Protein AF-A0A960PDI4-F1 (afdb_monomer)

pLDDT: mean 91.33, std 10.22, range [42.84, 98.44]

Mean predicted aligned error: 6.38 Å

Structure (mmCIF, N/CA/C/O backbone):
data_AF-A0A960PDI4-F1
#
_entry.id   AF-A0A960PDI4-F1
#
loop_
_atom_site.group_PDB
_atom_site.id
_atom_site.type_symbol
_atom_site.label_atom_id
_atom_site.label_alt_id
_atom_site.label_comp_id
_atom_site.label_asym_id
_atom_site.label_entity_id
_atom_site.label_seq_id
_atom_site.pdbx_PDB_ins_code
_atom_site.Cartn_x
_atom_site.Cartn_y
_atom_site.Cartn_z
_atom_site.occupancy
_atom_site.B_iso_or_equiv
_atom_site.auth_seq_id
_atom_site.auth_comp_id
_atom_site.auth_asym_id
_atom_site.auth_atom_id
_atom_site.pdbx_PDB_model_num
ATOM 1 N N . VAL A 1 1 ? 21.240 4.667 -8.570 1.00 91.00 1 VAL A N 1
ATOM 2 C CA . VAL A 1 1 ? 19.957 4.118 -9.098 1.00 91.00 1 VAL A CA 1
ATOM 3 C C . VAL A 1 1 ? 19.905 2.600 -8.995 1.00 91.00 1 VAL A C 1
ATOM 5 O O . VAL A 1 1 ? 19.021 2.108 -8.315 1.00 91.00 1 VAL A O 1
ATOM 8 N N . ASN A 1 2 ? 20.830 1.852 -9.610 1.00 92.44 2 ASN A N 1
ATOM 9 C CA . ASN A 1 2 ? 20.746 0.380 -9.642 1.00 92.44 2 ASN A CA 1
ATOM 10 C C . ASN A 1 2 ? 20.857 -0.259 -8.252 1.00 92.44 2 ASN A C 1
ATOM 12 O O . ASN A 1 2 ? 20.052 -1.123 -7.938 1.00 92.44 2 ASN A O 1
ATOM 16 N N . GLN A 1 3 ? 21.745 0.243 -7.389 1.00 93.00 3 GLN A N 1
ATOM 17 C CA . GLN A 1 3 ? 21.821 -0.183 -5.983 1.00 93.00 3 GLN A CA 1
ATOM 18 C C . GLN A 1 3 ? 20.502 0.046 -5.223 1.00 93.00 3 GLN A C 1
ATOM 20 O O . GLN A 1 3 ? 20.043 -0.835 -4.509 1.00 93.00 3 GLN A O 1
ATOM 25 N N . ALA A 1 4 ? 19.845 1.193 -5.429 1.00 92.94 4 ALA A N 1
ATOM 26 C CA . ALA A 1 4 ? 18.553 1.483 -4.804 1.00 92.94 4 ALA A CA 1
ATOM 27 C C . ALA A 1 4 ? 17.435 0.561 -5.323 1.00 92.94 4 ALA A C 1
ATOM 29 O O . ALA A 1 4 ? 16.625 0.087 -4.538 1.00 92.94 4 ALA A O 1
ATOM 30 N N . LEU A 1 5 ? 17.409 0.271 -6.631 1.00 92.31 5 LEU A N 1
ATOM 31 C CA . LEU A 1 5 ? 16.464 -0.690 -7.214 1.00 92.31 5 LEU A CA 1
ATOM 32 C C . LEU A 1 5 ? 16.712 -2.116 -6.714 1.00 92.31 5 LEU A C 1
ATOM 34 O O . LEU A 1 5 ? 15.763 -2.863 -6.517 1.00 92.31 5 LEU A O 1
ATOM 38 N N . TYR A 1 6 ? 17.974 -2.490 -6.499 1.00 93.62 6 TYR A N 1
ATOM 39 C CA . TYR A 1 6 ? 18.320 -3.774 -5.906 1.00 93.62 6 TYR A CA 1
ATOM 40 C C . TYR A 1 6 ? 17.818 -3.869 -4.460 1.00 93.62 6 TYR A C 1
ATOM 42 O O . TYR A 1 6 ? 17.141 -4.833 -4.121 1.00 93.62 6 TYR A O 1
ATOM 50 N N . ALA A 1 7 ? 18.068 -2.851 -3.632 1.00 94.94 7 ALA A N 1
ATOM 51 C CA . ALA A 1 7 ? 17.556 -2.809 -2.261 1.00 94.94 7 ALA A CA 1
ATOM 52 C C . ALA A 1 7 ? 16.016 -2.861 -2.214 1.00 94.94 7 ALA A C 1
ATOM 54 O O . ALA A 1 7 ? 15.447 -3.633 -1.445 1.00 94.94 7 ALA A O 1
ATOM 55 N N . ASP A 1 8 ? 15.339 -2.104 -3.084 1.00 93.19 8 ASP A N 1
ATOM 56 C CA . ASP A 1 8 ? 13.878 -2.144 -3.230 1.00 93.19 8 ASP A CA 1
ATOM 57 C C . ASP A 1 8 ? 13.382 -3.549 -3.604 1.00 93.19 8 ASP A C 1
ATOM 59 O O . ASP A 1 8 ? 12.441 -4.050 -2.991 1.00 93.19 8 ASP A O 1
ATOM 63 N N . ALA A 1 9 ? 14.060 -4.227 -4.536 1.00 93.19 9 ALA A N 1
ATOM 64 C CA . ALA A 1 9 ? 13.728 -5.592 -4.932 1.00 93.19 9 ALA A CA 1
ATOM 65 C C . ALA A 1 9 ? 13.889 -6.608 -3.785 1.00 93.19 9 ALA A C 1
ATOM 67 O O . ALA A 1 9 ? 13.089 -7.538 -3.673 1.00 93.19 9 ALA A O 1
ATOM 68 N N . GLN A 1 10 ? 14.908 -6.436 -2.936 1.00 92.69 10 GLN A N 1
ATOM 69 C CA . GLN A 1 10 ? 15.186 -7.345 -1.819 1.00 92.69 10 GLN A CA 1
ATOM 70 C C . GLN A 1 10 ? 14.252 -7.134 -0.624 1.00 92.69 10 GLN A C 1
ATOM 72 O O . GLN A 1 10 ? 13.949 -8.104 0.062 1.00 92.69 10 GLN A O 1
ATOM 77 N N . VAL A 1 11 ? 13.783 -5.904 -0.395 1.00 93.81 11 VAL A N 1
ATOM 78 C CA . VAL A 1 11 ? 12.980 -5.556 0.786 1.00 93.81 11 VAL A CA 1
ATOM 79 C C . VAL A 1 11 ? 11.537 -5.258 0.387 1.00 93.81 11 VAL A C 1
ATOM 81 O O . VAL A 1 11 ? 10.638 -6.066 0.596 1.00 93.81 11 VAL A O 1
ATOM 84 N N . TYR A 1 12 ? 11.292 -4.110 -0.244 1.00 92.56 12 TYR A N 1
ATOM 85 C CA . TYR A 1 12 ? 9.937 -3.603 -0.455 1.00 92.56 12 TYR A CA 1
ATOM 86 C C . TYR A 1 12 ? 9.123 -4.422 -1.464 1.00 92.56 12 TYR A C 1
ATOM 88 O O . TYR A 1 12 ? 7.948 -4.713 -1.229 1.00 92.56 12 TYR A O 1
ATOM 96 N N . LEU A 1 13 ? 9.728 -4.820 -2.584 1.00 93.38 13 LEU A N 1
ATOM 97 C CA . LEU A 1 13 ? 9.059 -5.646 -3.585 1.00 93.38 13 LEU A CA 1
ATOM 98 C C . LEU A 1 13 ? 8.732 -7.026 -3.010 1.00 93.38 13 LEU A C 1
ATOM 100 O O . LEU A 1 13 ? 7.589 -7.462 -3.116 1.00 93.38 13 LEU A O 1
ATOM 104 N N . ARG A 1 14 ? 9.718 -7.683 -2.386 1.00 92.00 14 ARG A N 1
ATOM 105 C CA . ARG A 1 14 ? 9.589 -9.029 -1.816 1.00 92.00 14 ARG A CA 1
ATOM 106 C C . ARG A 1 14 ? 8.591 -9.067 -0.660 1.00 92.00 14 ARG A C 1
ATOM 108 O O . ARG A 1 14 ? 7.596 -9.781 -0.731 1.00 92.00 14 ARG A O 1
ATOM 115 N N . GLU A 1 15 ? 8.857 -8.298 0.389 1.00 90.38 15 GLU A N 1
ATOM 116 C CA . GLU A 1 15 ? 8.125 -8.376 1.657 1.00 90.38 15 GLU A CA 1
ATOM 117 C C . GLU A 1 15 ? 6.867 -7.503 1.656 1.00 90.38 15 GLU A C 1
ATOM 119 O O . GLU A 1 15 ? 5.932 -7.742 2.410 1.00 90.38 15 GLU A O 1
ATOM 124 N N . GLY A 1 16 ? 6.809 -6.486 0.794 1.00 89.88 16 GLY A N 1
ATOM 125 C CA . GLY A 1 16 ? 5.685 -5.558 0.726 1.00 89.88 16 GLY A CA 1
ATOM 126 C C . GLY A 1 16 ? 4.684 -5.894 -0.373 1.00 89.88 16 GLY A C 1
ATOM 127 O O . GLY A 1 16 ? 3.498 -6.065 -0.096 1.00 89.88 16 GLY A O 1
ATOM 128 N N . ILE A 1 17 ? 5.127 -5.910 -1.631 1.00 91.62 17 ILE A N 1
ATOM 129 C CA . ILE A 1 17 ? 4.225 -6.005 -2.791 1.00 91.62 17 ILE A CA 1
ATOM 130 C C . ILE A 1 17 ? 3.876 -7.462 -3.100 1.00 91.62 17 ILE A C 1
ATOM 132 O O . ILE A 1 17 ? 2.695 -7.807 -3.138 1.00 91.62 17 ILE A O 1
ATOM 136 N N . LEU A 1 18 ? 4.886 -8.308 -3.315 1.00 94.25 18 LEU A N 1
ATOM 137 C CA . LEU A 1 18 ? 4.691 -9.689 -3.756 1.00 94.25 18 LEU A CA 1
ATOM 138 C C . LEU A 1 18 ? 3.955 -10.513 -2.709 1.00 94.25 18 LEU A C 1
ATOM 140 O O . LEU A 1 18 ? 3.004 -11.203 -3.057 1.00 94.25 18 LEU A O 1
ATOM 144 N N . GLN A 1 19 ? 4.302 -10.352 -1.430 1.00 93.81 19 GLN A N 1
ATOM 145 C CA . GLN A 1 19 ? 3.595 -11.026 -0.344 1.00 93.81 19 GLN A CA 1
ATOM 146 C C . GLN A 1 19 ? 2.091 -10.705 -0.329 1.00 93.81 19 GLN A C 1
ATOM 148 O O . GLN A 1 19 ? 1.272 -11.587 -0.084 1.00 93.81 19 GLN A O 1
ATOM 153 N N . LYS A 1 20 ? 1.700 -9.449 -0.586 1.00 92.38 20 LYS A N 1
ATOM 154 C CA . LYS A 1 20 ? 0.281 -9.056 -0.602 1.00 92.38 20 LYS A CA 1
ATOM 155 C C . LYS A 1 20 ? -0.449 -9.643 -1.799 1.00 92.38 20 LYS A C 1
ATOM 157 O O . LYS A 1 20 ? -1.549 -10.154 -1.632 1.00 92.38 20 LYS A O 1
ATOM 162 N N . VAL A 1 21 ? 0.151 -9.560 -2.986 1.00 94.50 21 VAL A N 1
ATOM 163 C CA . VAL A 1 21 ? -0.446 -10.111 -4.210 1.00 94.50 21 VAL A CA 1
ATOM 164 C C . VAL A 1 21 ? -0.640 -11.617 -4.063 1.00 94.50 21 VAL A C 1
ATOM 166 O O . VAL A 1 21 ? -1.745 -12.100 -4.282 1.00 94.50 21 VAL A O 1
ATOM 169 N N . ASP A 1 22 ? 0.393 -12.333 -3.623 1.00 95.62 22 ASP A N 1
ATOM 170 C CA . ASP A 1 22 ? 0.357 -13.782 -3.425 1.00 95.62 22 ASP A CA 1
ATOM 171 C C . ASP A 1 22 ? -0.739 -14.193 -2.431 1.00 95.62 22 ASP A C 1
ATOM 173 O O . ASP A 1 22 ? -1.673 -14.904 -2.795 1.00 95.62 22 ASP A O 1
ATOM 177 N N . ARG A 1 23 ? -0.727 -13.634 -1.213 1.00 95.06 23 ARG A N 1
ATOM 178 C CA . ARG A 1 23 ? -1.713 -13.978 -0.175 1.00 95.06 23 ARG A CA 1
ATOM 179 C C . ARG A 1 23 ? -3.149 -13.678 -0.590 1.00 95.06 23 ARG A C 1
ATOM 181 O O . ARG A 1 23 ? -4.035 -14.471 -0.293 1.00 95.06 23 ARG A O 1
ATOM 188 N N . MET A 1 24 ? -3.389 -12.543 -1.247 1.00 95.25 24 MET A N 1
ATOM 189 C CA . MET A 1 24 ? -4.741 -12.173 -1.672 1.00 95.25 24 MET A CA 1
ATOM 190 C C . MET A 1 24 ? -5.228 -13.028 -2.840 1.00 95.25 24 MET A C 1
ATOM 192 O O . MET A 1 24 ? -6.398 -13.379 -2.881 1.00 95.25 24 MET A O 1
ATOM 196 N N . THR A 1 25 ? -4.356 -13.374 -3.785 1.00 97.38 25 THR A N 1
ATOM 197 C CA . THR A 1 25 ? -4.754 -14.154 -4.968 1.00 97.38 25 THR A CA 1
ATOM 198 C C . THR A 1 25 ? -4.952 -15.626 -4.619 1.00 97.38 25 THR A C 1
ATOM 200 O O . THR A 1 25 ? -5.996 -16.190 -4.943 1.00 97.38 25 THR A O 1
ATOM 203 N N . MET A 1 26 ? -4.047 -16.210 -3.832 1.00 97.12 26 MET A N 1
ATOM 204 C CA . MET A 1 26 ? -4.154 -17.598 -3.378 1.00 97.12 26 MET A CA 1
ATOM 205 C C . MET A 1 26 ? -5.337 -17.829 -2.433 1.00 97.12 26 MET A C 1
ATOM 207 O O . MET A 1 26 ? -5.953 -18.891 -2.489 1.00 97.12 26 MET A O 1
ATOM 211 N N . ALA A 1 27 ? -5.736 -16.827 -1.638 1.00 97.31 27 ALA A N 1
ATOM 212 C CA . ALA A 1 27 ? -6.967 -16.893 -0.840 1.00 97.31 27 ALA A CA 1
ATOM 213 C C . ALA A 1 27 ? -8.240 -17.093 -1.691 1.00 97.31 27 ALA A C 1
ATOM 215 O O . 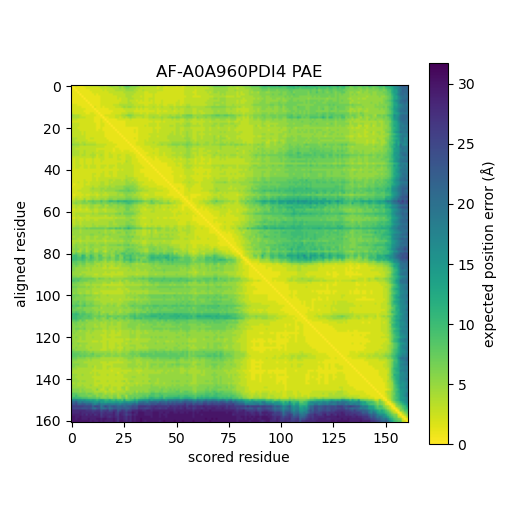ALA A 1 27 ? -9.265 -17.519 -1.164 1.00 97.31 27 ALA A O 1
ATOM 216 N N . HIS A 1 28 ? -8.168 -16.815 -2.996 1.00 97.56 28 HIS A N 1
ATOM 217 C CA . HIS A 1 28 ? -9.254 -16.998 -3.958 1.00 97.56 28 HIS A CA 1
ATOM 218 C C . HIS A 1 28 ? -8.913 -18.012 -5.065 1.00 97.56 28 HIS A C 1
ATOM 220 O O . HIS A 1 28 ? -9.588 -18.040 -6.091 1.00 97.56 28 HIS A O 1
ATOM 226 N N . GLY A 1 29 ? -7.871 -18.836 -4.886 1.00 97.75 29 GLY A N 1
ATOM 227 C CA . GLY A 1 29 ? -7.461 -19.843 -5.874 1.00 97.75 29 GLY A CA 1
ATOM 228 C C . GLY A 1 29 ? -6.935 -19.262 -7.192 1.00 97.75 29 GLY A C 1
ATOM 229 O O . GLY A 1 29 ? -6.980 -19.935 -8.220 1.00 97.75 29 GLY A O 1
ATOM 230 N N . LEU A 1 30 ? -6.462 -18.011 -7.185 1.00 98.06 30 LEU A N 1
ATOM 231 C CA . LEU A 1 30 ? -5.921 -17.326 -8.357 1.00 98.06 30 LEU A CA 1
ATOM 232 C C . LEU A 1 30 ? -4.390 -17.317 -8.320 1.00 98.06 30 LEU A C 1
ATOM 234 O O . LEU A 1 30 ? -3.791 -16.973 -7.305 1.00 98.06 30 LEU A O 1
ATOM 238 N N . GLU A 1 31 ? -3.753 -17.605 -9.457 1.00 96.94 31 GLU A N 1
ATOM 239 C CA . GLU A 1 31 ? -2.302 -17.474 -9.616 1.00 96.94 31 GLU A CA 1
ATOM 240 C C . GLU A 1 31 ? -1.947 -16.160 -10.332 1.00 96.94 31 GLU A C 1
ATOM 242 O O . GLU A 1 31 ? -2.188 -15.993 -11.530 1.00 96.94 31 GLU A O 1
ATOM 247 N N . ALA A 1 32 ? -1.338 -15.213 -9.615 1.00 96.19 32 ALA A N 1
ATOM 248 C CA . ALA A 1 32 ? -0.862 -13.970 -10.215 1.00 96.19 32 ALA A CA 1
ATOM 249 C C . ALA A 1 32 ? 0.498 -14.137 -10.906 1.00 96.19 32 ALA A C 1
ATOM 251 O O . ALA A 1 32 ? 1.460 -14.649 -10.335 1.00 96.19 32 ALA A O 1
ATOM 252 N N . ARG A 1 33 ? 0.615 -13.609 -12.129 1.00 95.38 33 ARG A N 1
ATOM 253 C CA . ARG A 1 33 ? 1.876 -13.551 -12.880 1.00 95.38 33 ARG A CA 1
ATOM 254 C C . ARG A 1 33 ? 2.360 -12.108 -12.994 1.00 95.38 33 ARG A C 1
ATOM 256 O O . ARG A 1 33 ? 1.584 -11.206 -13.300 1.00 95.38 33 ARG A O 1
ATOM 263 N N . GLY A 1 34 ? 3.659 -11.894 -12.786 1.00 94.25 34 GLY A N 1
ATOM 264 C CA . GLY A 1 34 ? 4.320 -10.598 -12.956 1.00 94.25 34 GLY A CA 1
ATOM 265 C C . GLY A 1 34 ? 5.317 -10.624 -14.117 1.00 94.25 34 GLY A C 1
ATOM 266 O O . GLY A 1 34 ? 6.498 -10.835 -13.861 1.00 94.25 34 GLY A O 1
ATOM 267 N N . PRO A 1 35 ? 4.905 -10.377 -15.377 1.00 94.81 35 PRO A N 1
ATOM 268 C CA . PRO A 1 35 ? 5.791 -10.502 -16.543 1.00 94.81 35 PRO A CA 1
ATOM 269 C C . PRO A 1 35 ? 7.044 -9.620 -16.478 1.00 94.81 35 PRO A C 1
ATOM 271 O O . PRO A 1 35 ? 8.103 -9.990 -16.975 1.00 94.81 35 PRO A O 1
ATOM 274 N N . LEU A 1 36 ? 6.948 -8.458 -15.821 1.00 93.31 36 LEU A N 1
ATOM 275 C CA . LEU A 1 36 ? 8.086 -7.552 -15.630 1.00 93.31 36 LEU A CA 1
ATOM 276 C C . LEU A 1 36 ? 9.127 -8.065 -14.617 1.00 93.31 36 LEU A C 1
ATOM 278 O O . LEU A 1 36 ? 10.168 -7.433 -14.456 1.00 93.31 36 LEU A O 1
ATOM 282 N N . LEU A 1 37 ? 8.844 -9.180 -13.939 1.00 94.56 37 LEU A N 1
ATOM 283 C CA . LEU A 1 37 ? 9.722 -9.834 -12.969 1.00 94.56 37 LEU A CA 1
ATOM 284 C C . LEU A 1 37 ? 10.384 -11.103 -13.525 1.00 94.56 37 LEU A C 1
ATOM 286 O O . LEU A 1 37 ? 10.995 -11.844 -12.759 1.00 94.56 37 LEU A O 1
ATOM 290 N N . ASP A 1 38 ? 10.298 -11.354 -14.839 1.00 96.25 38 ASP A N 1
ATOM 291 C CA . ASP A 1 38 ? 11.108 -12.395 -15.481 1.00 96.25 38 ASP A CA 1
ATOM 292 C C . ASP A 1 38 ? 12.593 -12.166 -15.160 1.00 96.25 38 ASP A C 1
ATOM 294 O O . ASP A 1 38 ? 13.111 -11.051 -15.284 1.00 96.25 38 ASP A O 1
ATOM 298 N N . GLN A 1 39 ? 13.284 -13.225 -14.736 1.00 94.44 39 GLN A N 1
ATOM 299 C CA . GLN A 1 39 ? 14.666 -13.138 -14.263 1.00 94.44 39 GLN A CA 1
ATOM 300 C C . GLN A 1 39 ? 15.610 -12.546 -15.317 1.00 94.44 39 GLN A C 1
ATOM 302 O O . GLN A 1 39 ? 16.489 -11.756 -14.972 1.00 94.44 39 GLN A O 1
ATOM 307 N N . ARG A 1 40 ? 15.405 -12.866 -16.602 1.00 96.62 40 ARG A N 1
ATOM 308 C CA . ARG A 1 40 ? 16.230 -12.351 -17.706 1.00 96.62 40 ARG A CA 1
ATOM 309 C C . ARG A 1 40 ? 16.001 -10.858 -17.884 1.00 96.62 40 ARG A C 1
ATOM 311 O O . ARG A 1 40 ? 16.956 -10.102 -18.050 1.00 96.62 40 ARG A O 1
ATOM 318 N N . LEU A 1 41 ? 14.744 -10.422 -17.794 1.00 94.44 41 LEU A N 1
ATOM 319 C CA . LEU A 1 41 ? 14.394 -9.008 -17.892 1.00 94.44 41 LEU A CA 1
ATOM 320 C C . LEU A 1 41 ? 14.940 -8.207 -16.706 1.00 94.44 41 LEU A C 1
ATOM 322 O O . LEU A 1 41 ? 15.464 -7.113 -16.904 1.00 94.44 41 LEU A O 1
ATOM 326 N N . VAL A 1 42 ? 14.856 -8.744 -15.487 1.00 94.00 42 VAL A N 1
ATOM 327 C CA . VAL A 1 42 ? 15.402 -8.095 -14.286 1.00 94.00 42 VAL A CA 1
ATOM 328 C C . VAL A 1 42 ? 16.926 -8.010 -14.356 1.00 94.00 42 VAL A C 1
ATOM 330 O O . VAL A 1 42 ? 17.479 -6.941 -14.095 1.00 94.00 42 VAL A O 1
ATOM 333 N N . ALA A 1 43 ? 17.607 -9.087 -14.759 1.00 94.00 43 ALA A N 1
ATOM 334 C CA . ALA A 1 43 ? 19.059 -9.101 -14.931 1.00 94.00 43 ALA A CA 1
ATOM 335 C C . ALA A 1 43 ? 19.509 -8.069 -15.976 1.00 94.00 43 ALA A C 1
ATOM 337 O O . ALA A 1 43 ? 20.366 -7.230 -15.689 1.00 94.00 43 ALA A O 1
ATOM 338 N N . PHE A 1 44 ? 18.860 -8.052 -17.146 1.00 94.00 44 PHE A N 1
ATOM 339 C CA . PHE A 1 44 ? 19.083 -7.028 -18.165 1.00 94.00 44 PHE A CA 1
ATOM 340 C C . PHE A 1 44 ? 18.853 -5.624 -17.597 1.00 94.00 44 PHE A C 1
ATOM 342 O O . PHE A 1 44 ? 19.715 -4.752 -17.704 1.00 94.00 44 PHE A O 1
ATOM 349 N N . ALA A 1 45 ? 17.713 -5.405 -16.935 1.00 92.19 45 ALA A N 1
ATOM 350 C CA . ALA A 1 45 ? 17.370 -4.112 -16.373 1.00 92.19 45 ALA A CA 1
ATOM 351 C C . ALA A 1 45 ? 18.421 -3.653 -15.360 1.00 92.19 45 ALA A C 1
ATOM 353 O O . ALA A 1 45 ? 18.776 -2.481 -15.385 1.00 92.19 45 ALA A O 1
ATOM 354 N N . LEU A 1 46 ? 18.957 -4.519 -14.496 1.00 92.06 46 LEU A N 1
ATOM 355 C CA . LEU A 1 46 ? 20.012 -4.165 -13.538 1.00 92.06 46 LEU A CA 1
ATOM 356 C C . LEU A 1 46 ? 21.338 -3.778 -14.213 1.00 92.06 46 LEU A C 1
ATOM 358 O O . LEU A 1 46 ? 22.041 -2.929 -13.663 1.00 92.06 46 LEU A O 1
ATOM 362 N N . GLY A 1 47 ? 21.625 -4.302 -15.408 1.00 92.56 47 GLY A N 1
ATOM 363 C CA . GLY A 1 47 ? 22.769 -3.902 -16.236 1.00 92.56 47 GLY A CA 1
ATOM 364 C C . GLY A 1 47 ? 22.617 -2.538 -16.925 1.00 92.56 47 GLY A C 1
ATOM 365 O O . GLY A 1 47 ? 23.614 -1.882 -17.212 1.00 92.56 47 GLY A O 1
ATOM 366 N N . VAL A 1 48 ? 21.388 -2.056 -17.147 1.00 92.44 48 VAL A N 1
ATOM 367 C CA . VAL A 1 48 ? 21.149 -0.750 -17.792 1.00 92.44 48 VAL A CA 1
ATOM 368 C C . VAL A 1 48 ? 21.651 0.406 -16.903 1.00 92.44 48 VAL A C 1
ATOM 370 O O . VAL A 1 48 ? 21.304 0.444 -15.708 1.00 92.44 48 VAL A O 1
ATOM 373 N N . PRO A 1 49 ? 22.397 1.390 -17.452 1.00 93.31 49 PRO A N 1
ATOM 374 C CA . PRO A 1 49 ? 22.838 2.572 -16.717 1.00 93.31 49 PRO A CA 1
ATOM 375 C C . PRO A 1 49 ? 21.688 3.319 -16.035 1.00 93.31 49 PRO A C 1
ATOM 377 O O . PRO A 1 49 ? 20.591 3.483 -16.572 1.00 93.31 49 PRO A O 1
ATOM 380 N N . GLY A 1 50 ? 21.938 3.822 -14.825 1.00 92.00 50 GLY A N 1
ATOM 381 C CA . GLY A 1 50 ? 20.925 4.552 -14.056 1.00 92.00 50 GLY A CA 1
ATOM 382 C C . GLY A 1 50 ? 20.376 5.792 -14.777 1.00 92.00 50 GLY A C 1
ATOM 383 O O . GLY A 1 50 ? 19.186 6.090 -14.650 1.00 92.00 50 GLY A O 1
ATOM 384 N N . SER A 1 51 ? 21.224 6.467 -15.557 1.00 91.75 51 SER A N 1
ATOM 385 C CA . SER A 1 51 ? 20.901 7.640 -16.382 1.00 91.75 51 SER A CA 1
ATOM 386 C C . SER A 1 51 ? 19.881 7.350 -17.489 1.00 91.75 51 SER A C 1
ATOM 388 O O . SER A 1 51 ? 19.099 8.230 -17.849 1.00 91.75 51 SER A O 1
ATOM 390 N N . ASP A 1 52 ? 19.816 6.113 -17.988 1.00 91.56 52 ASP A N 1
ATOM 391 C CA . ASP A 1 52 ? 18.813 5.709 -18.980 1.00 91.56 52 ASP A CA 1
ATOM 392 C C . ASP A 1 52 ? 17.456 5.388 -18.341 1.00 91.56 52 ASP A C 1
ATOM 394 O O . ASP A 1 52 ? 16.396 5.547 -18.957 1.00 91.56 52 ASP A O 1
ATOM 398 N N . LYS A 1 53 ? 17.459 4.983 -17.067 1.00 92.06 53 LYS A N 1
ATOM 399 C CA . LYS A 1 53 ? 16.237 4.706 -16.296 1.00 92.06 53 LYS A CA 1
ATOM 400 C C . LYS A 1 53 ? 15.567 5.990 -15.815 1.00 92.06 53 LYS A C 1
ATOM 402 O O . LYS A 1 53 ? 14.332 6.074 -15.801 1.00 92.06 53 LYS A O 1
ATOM 407 N N . ILE A 1 54 ? 16.373 6.974 -15.414 1.00 92.88 54 ILE A N 1
ATOM 408 C CA . ILE A 1 54 ? 15.933 8.271 -14.896 1.00 92.88 54 ILE A CA 1
ATOM 409 C C . ILE A 1 54 ? 16.704 9.378 -15.612 1.00 92.88 54 ILE A C 1
ATOM 411 O O . ILE A 1 54 ? 17.909 9.515 -15.422 1.00 92.88 54 ILE A O 1
ATOM 415 N N . ARG A 1 55 ? 15.988 10.204 -16.383 1.00 89.94 55 ARG A N 1
ATOM 416 C CA . ARG A 1 55 ? 16.561 11.346 -17.107 1.00 89.94 55 ARG A CA 1
ATOM 417 C C . ARG A 1 55 ? 15.955 12.643 -16.579 1.00 89.94 55 ARG A C 1
ATOM 419 O O . ARG A 1 55 ? 14.784 12.935 -16.828 1.00 89.94 55 ARG A O 1
ATOM 426 N N . GLY A 1 56 ? 16.731 13.402 -15.804 1.00 88.62 56 GLY A N 1
ATOM 427 C CA . GLY A 1 56 ? 16.225 14.570 -15.077 1.00 88.62 56 GLY A CA 1
ATOM 428 C C . GLY A 1 56 ? 15.063 14.182 -14.154 1.00 88.62 56 GLY A C 1
ATOM 429 O O . GLY A 1 56 ? 15.202 13.311 -13.299 1.00 88.62 56 GLY A O 1
ATOM 430 N N . ARG A 1 57 ? 13.886 14.787 -14.356 1.00 87.19 57 ARG A N 1
ATOM 431 C CA . ARG A 1 57 ? 12.660 14.459 -13.599 1.00 87.19 57 ARG A CA 1
ATOM 432 C C . ARG A 1 57 ? 11.848 13.303 -14.205 1.00 87.19 57 ARG A C 1
ATOM 434 O O . ARG A 1 57 ? 10.860 12.869 -13.610 1.00 87.19 57 ARG A O 1
ATOM 441 N N . VAL A 1 58 ? 12.250 12.779 -15.366 1.00 88.44 58 VAL A N 1
ATOM 442 C CA . VAL A 1 58 ? 11.524 11.719 -16.077 1.00 88.44 58 VAL A CA 1
ATOM 443 C C . VAL A 1 58 ? 11.964 10.347 -15.571 1.00 88.44 58 VAL A C 1
ATOM 445 O O . VAL A 1 58 ? 13.061 9.869 -15.859 1.00 88.44 58 VAL A O 1
ATOM 448 N N . ARG A 1 59 ? 11.074 9.687 -14.825 1.00 89.88 59 ARG A N 1
ATOM 449 C CA . ARG A 1 59 ? 11.229 8.290 -14.388 1.00 89.88 59 ARG A CA 1
ATOM 450 C C . ARG A 1 59 ? 10.787 7.333 -15.496 1.00 89.88 59 ARG A C 1
ATOM 452 O O . ARG A 1 59 ? 9.933 7.687 -16.309 1.00 89.88 59 ARG A O 1
ATOM 459 N N . LYS A 1 60 ? 11.300 6.098 -15.471 1.00 90.50 60 LYS A N 1
ATOM 460 C CA . LYS A 1 60 ? 11.010 5.057 -16.476 1.00 90.50 60 LYS A CA 1
ATOM 461 C C . LYS A 1 60 ? 11.332 5.527 -17.906 1.00 90.50 60 LYS A C 1
ATOM 463 O O . LYS A 1 60 ? 10.644 5.136 -18.839 1.00 90.50 60 LYS A O 1
ATOM 468 N N . SER A 1 61 ? 12.349 6.378 -18.071 1.00 91.81 61 SER A N 1
ATOM 469 C CA . SER A 1 61 ? 12.663 7.058 -19.340 1.00 91.81 61 SER A CA 1
ATOM 470 C C . SER A 1 61 ? 12.863 6.063 -20.490 1.00 91.81 61 SER A C 1
ATOM 472 O O . SER A 1 61 ? 12.148 6.124 -21.491 1.00 91.81 61 SER A O 1
ATOM 474 N N . PHE A 1 62 ? 13.746 5.077 -20.299 1.00 90.19 62 PHE A N 1
ATOM 475 C CA . PHE A 1 62 ? 13.947 3.970 -21.236 1.00 90.19 62 PHE A CA 1
ATOM 476 C C . PHE A 1 62 ? 12.641 3.237 -21.596 1.00 90.19 62 PHE A C 1
ATOM 478 O O . PHE A 1 62 ? 12.342 3.047 -22.772 1.00 90.19 62 PHE A O 1
ATOM 485 N N . PHE A 1 63 ? 11.826 2.889 -20.595 1.00 89.94 63 PHE A N 1
ATOM 486 C CA . PHE A 1 63 ? 10.579 2.139 -20.790 1.00 89.94 63 PHE A CA 1
ATOM 487 C C . PHE A 1 63 ? 9.520 2.951 -21.552 1.00 89.94 63 PHE A C 1
ATOM 489 O O . PHE A 1 63 ? 8.845 2.424 -22.428 1.00 89.94 63 PHE A O 1
ATOM 496 N N . LYS A 1 64 ? 9.407 4.257 -21.267 1.00 91.88 64 LYS A N 1
ATOM 497 C CA . LYS A 1 64 ? 8.507 5.164 -21.996 1.00 91.88 64 LYS A CA 1
ATOM 498 C C . LYS A 1 64 ? 8.916 5.318 -23.459 1.00 91.88 64 LYS A C 1
ATOM 500 O O . LYS A 1 64 ? 8.050 5.373 -24.321 1.00 91.88 64 LYS A O 1
ATOM 505 N N . ARG A 1 65 ? 10.223 5.380 -23.742 1.00 91.50 65 ARG A N 1
ATOM 506 C CA . ARG A 1 65 ? 10.736 5.438 -25.118 1.00 91.50 65 ARG A CA 1
ATOM 507 C C . ARG A 1 65 ? 10.410 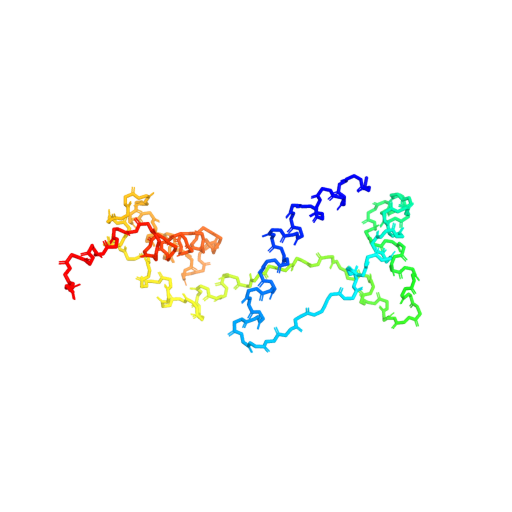4.159 -25.888 1.00 91.50 65 ARG A C 1
ATOM 509 O O . ARG A 1 65 ? 9.955 4.261 -27.016 1.00 91.50 65 ARG A O 1
ATOM 516 N N . LEU A 1 66 ? 10.591 2.992 -25.265 1.00 91.69 66 LEU A N 1
ATOM 517 C CA . LEU A 1 66 ? 10.277 1.691 -25.867 1.00 91.69 66 LEU A CA 1
ATOM 518 C C . LEU A 1 66 ? 8.792 1.545 -26.246 1.00 91.69 66 LEU A C 1
ATOM 520 O O . LEU A 1 66 ? 8.468 0.879 -27.221 1.00 91.69 66 LEU A O 1
ATOM 524 N N . LEU A 1 67 ? 7.892 2.153 -25.470 1.00 94.56 67 LEU A N 1
AT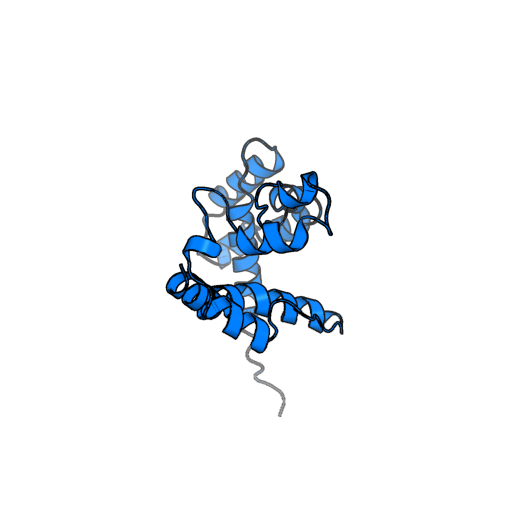OM 525 C CA . LEU A 1 67 ? 6.443 2.030 -25.654 1.00 94.56 67 LEU A CA 1
ATOM 526 C C . LEU A 1 67 ? 5.805 3.191 -26.425 1.00 94.56 67 LEU A C 1
ATOM 528 O O . LEU A 1 67 ? 4.583 3.209 -26.555 1.00 94.56 67 LEU A O 1
ATOM 532 N N . ARG A 1 68 ? 6.602 4.142 -26.934 1.00 94.31 68 ARG A N 1
ATOM 533 C CA . ARG A 1 68 ? 6.106 5.353 -27.607 1.00 94.31 68 ARG A CA 1
ATOM 534 C C . ARG A 1 68 ? 5.137 5.051 -28.747 1.00 94.31 68 ARG A C 1
ATOM 536 O O . ARG A 1 68 ? 4.113 5.711 -28.841 1.00 94.31 68 ARG A O 1
ATOM 543 N N . ASP A 1 69 ? 5.436 4.025 -29.534 1.00 94.88 69 ASP A N 1
ATOM 544 C CA . ASP A 1 69 ? 4.648 3.666 -30.718 1.00 94.88 69 ASP A CA 1
ATOM 545 C C . ASP A 1 69 ? 3.588 2.592 -30.412 1.00 94.88 69 ASP A C 1
ATOM 547 O O . ASP A 1 69 ? 2.923 2.087 -31.311 1.00 94.88 69 ASP A O 1
ATOM 551 N N . ARG A 1 70 ? 3.446 2.200 -29.136 1.00 96.12 70 ARG A N 1
ATOM 552 C CA . ARG A 1 70 ? 2.517 1.149 -28.684 1.00 96.12 70 ARG A CA 1
ATOM 553 C C . ARG A 1 70 ? 1.438 1.646 -27.729 1.00 96.12 70 ARG A C 1
ATOM 555 O O . ARG A 1 70 ? 0.469 0.928 -27.507 1.00 96.12 70 ARG A O 1
ATOM 562 N N . LEU A 1 71 ? 1.616 2.817 -27.122 1.00 95.69 71 LEU A N 1
ATOM 563 C CA . LEU A 1 71 ? 0.683 3.389 -26.155 1.00 95.69 71 LEU A CA 1
ATOM 564 C C . LEU A 1 71 ? 0.414 4.866 -26.467 1.00 95.69 71 LEU A C 1
ATOM 566 O O . LEU A 1 71 ? 1.334 5.560 -26.901 1.00 95.69 71 LEU A O 1
ATOM 570 N N . PRO A 1 72 ? -0.797 5.374 -26.168 1.00 95.81 72 PRO A N 1
ATOM 571 C CA . PRO A 1 72 ? -1.103 6.793 -26.299 1.00 95.81 72 PRO A CA 1
ATOM 572 C C . PRO A 1 72 ? -0.140 7.673 -25.493 1.00 95.81 72 PRO A C 1
ATOM 574 O O . PRO A 1 72 ? 0.316 7.308 -24.397 1.00 95.81 72 PRO A O 1
ATOM 577 N N . ALA A 1 73 ? 0.151 8.863 -26.020 1.00 93.56 73 ALA A N 1
ATOM 578 C CA . ALA A 1 73 ? 1.058 9.815 -25.385 1.00 93.56 73 ALA A CA 1
ATOM 579 C C . ALA A 1 73 ? 0.560 10.219 -23.988 1.00 93.56 73 ALA A C 1
ATOM 581 O O . ALA A 1 73 ? 1.359 10.396 -23.066 1.00 93.56 73 ALA A O 1
ATOM 582 N N . GLU A 1 74 ? -0.755 10.299 -23.807 1.00 94.19 74 GLU A N 1
ATOM 583 C CA . GLU A 1 74 ? -1.422 10.606 -22.547 1.00 94.19 74 GLU A CA 1
ATOM 584 C C . GLU A 1 74 ? -1.059 9.563 -21.486 1.00 94.19 74 GLU A C 1
ATOM 586 O O . GLU A 1 74 ? -0.617 9.927 -20.395 1.00 94.19 74 GLU A O 1
ATOM 591 N N . THR A 1 75 ? -1.150 8.268 -21.820 1.00 93.12 75 THR A N 1
ATOM 592 C CA . THR A 1 75 ? -0.788 7.153 -20.930 1.00 93.12 75 THR A CA 1
ATOM 593 C C . THR A 1 75 ? 0.690 7.203 -20.549 1.00 93.12 75 THR A C 1
ATOM 595 O O . THR A 1 75 ? 1.044 7.056 -19.377 1.00 93.12 75 THR A O 1
ATOM 598 N N . LEU A 1 76 ? 1.572 7.452 -21.520 1.00 92.25 76 LEU A N 1
ATOM 599 C CA . LEU A 1 76 ? 3.016 7.519 -21.284 1.00 92.25 76 LEU A CA 1
ATOM 600 C C . LEU A 1 76 ? 3.418 8.725 -20.434 1.00 92.25 76 LEU A C 1
ATOM 602 O O . LEU A 1 76 ? 4.401 8.652 -19.689 1.00 92.25 76 LEU A O 1
ATOM 606 N N . ASN A 1 77 ? 2.673 9.824 -20.516 1.00 90.25 77 ASN A N 1
ATOM 607 C CA . ASN A 1 77 ? 2.975 11.072 -19.823 1.00 90.25 77 ASN A CA 1
ATOM 608 C C . ASN A 1 77 ? 2.258 11.225 -18.477 1.00 90.25 77 ASN A C 1
ATOM 610 O O . ASN A 1 77 ? 2.558 12.174 -17.749 1.00 90.25 77 ASN A O 1
ATOM 614 N N . GLN A 1 78 ? 1.408 10.268 -18.083 1.00 90.50 78 GLN A N 1
ATOM 615 C CA . GLN A 1 78 ? 0.790 10.284 -16.760 1.00 90.50 78 GLN A CA 1
ATOM 616 C C . GLN A 1 78 ? 1.829 10.345 -15.632 1.00 90.50 78 GLN A C 1
ATOM 618 O O . GLN A 1 78 ? 2.919 9.749 -15.674 1.00 90.50 78 GLN A O 1
ATOM 623 N N . LYS A 1 79 ? 1.465 11.081 -14.577 1.00 87.81 79 LYS A N 1
ATOM 624 C CA . LYS A 1 79 ? 2.230 11.116 -13.330 1.00 87.81 79 LYS A CA 1
ATOM 625 C C . LYS A 1 79 ? 2.172 9.737 -12.671 1.00 87.81 79 LYS A C 1
ATOM 627 O O . LYS A 1 79 ? 1.178 9.025 -12.769 1.00 87.81 79 LYS A O 1
ATOM 632 N N . LYS A 1 80 ? 3.252 9.350 -11.981 1.00 86.00 80 LYS A N 1
ATOM 633 C CA . LYS A 1 80 ? 3.266 8.099 -11.211 1.00 86.00 80 LYS A CA 1
ATOM 634 C C . LYS A 1 80 ? 2.197 8.188 -10.124 1.00 86.00 80 LYS A C 1
ATOM 636 O O . LYS A 1 80 ? 2.381 8.925 -9.160 1.00 86.00 80 LYS A O 1
ATOM 641 N N . MET A 1 81 ? 1.163 7.374 -10.261 1.00 82.25 81 MET A N 1
ATOM 642 C CA . MET A 1 81 ? 0.207 7.110 -9.197 1.00 82.25 81 MET A CA 1
ATOM 643 C C . MET A 1 81 ? 0.741 5.975 -8.319 1.00 82.25 81 MET A C 1
ATOM 645 O O . MET A 1 81 ? 1.345 5.014 -8.809 1.00 82.25 81 MET A O 1
ATOM 649 N N . GLY A 1 82 ? 0.619 6.137 -7.004 1.00 77.50 82 GLY A N 1
ATOM 650 C CA . GLY A 1 82 ? 0.871 5.053 -6.059 1.00 77.50 82 GLY A CA 1
ATOM 651 C C . GLY A 1 82 ? -0.298 4.070 -6.048 1.00 77.50 82 GLY A C 1
ATOM 652 O O . GLY A 1 82 ? -1.407 4.420 -6.437 1.00 77.50 82 GLY A O 1
ATOM 653 N N . 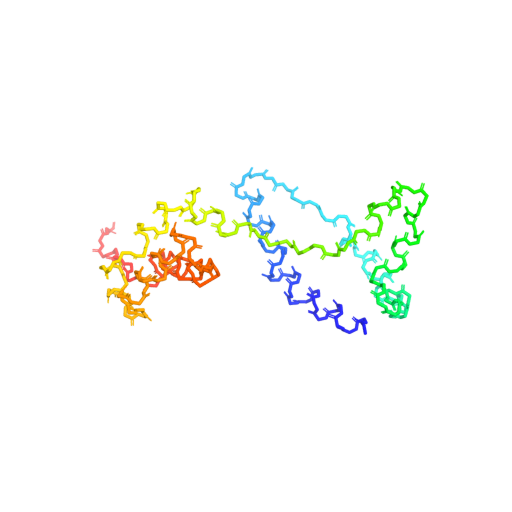PHE A 1 83 ? -0.057 2.859 -5.553 1.00 74.94 83 PHE A N 1
ATOM 654 C CA . PHE A 1 83 ? -1.116 1.898 -5.235 1.00 74.94 83 PHE A CA 1
ATOM 655 C C . PHE A 1 83 ? -1.661 2.195 -3.837 1.00 74.94 83 PHE A C 1
ATOM 657 O O . PHE A 1 83 ? -1.462 1.421 -2.903 1.00 74.94 83 PHE A O 1
ATOM 664 N N . VAL A 1 84 ? -2.243 3.382 -3.665 1.00 78.81 84 VAL A N 1
ATOM 665 C CA . VAL A 1 84 ? -2.828 3.783 -2.385 1.00 78.81 84 VAL A CA 1
ATOM 666 C C . VAL A 1 84 ? -4.304 3.394 -2.423 1.00 78.81 84 VAL A C 1
ATOM 668 O O . VAL A 1 84 ? -5.026 3.931 -3.264 1.00 78.81 84 VAL A O 1
ATOM 671 N N . PRO A 1 85 ? -4.760 2.454 -1.575 1.00 85.06 85 PRO A N 1
ATOM 672 C CA . PRO A 1 85 ? -6.185 2.182 -1.468 1.00 85.06 85 PRO A CA 1
ATOM 673 C C . PRO A 1 85 ? -6.921 3.455 -1.029 1.00 85.06 85 PRO A C 1
ATOM 675 O O . PRO A 1 85 ? -6.345 4.260 -0.289 1.00 85.06 85 PRO A O 1
ATOM 678 N N . PRO A 1 86 ? -8.177 3.657 -1.450 1.00 92.06 86 PRO A N 1
ATOM 679 C CA . PRO A 1 86 ? -8.962 4.828 -1.075 1.00 92.06 86 PRO A CA 1
ATOM 680 C C . PRO A 1 86 ? -9.454 4.712 0.379 1.00 92.06 86 PRO A C 1
ATOM 682 O O . PRO A 1 86 ? -10.652 4.664 0.637 1.00 92.06 86 PRO A O 1
ATOM 685 N N . LEU A 1 87 ? -8.520 4.663 1.339 1.00 94.12 87 LEU A N 1
ATOM 686 C CA . LEU A 1 87 ? -8.786 4.370 2.751 1.00 94.12 87 LEU A CA 1
ATOM 687 C C . LEU A 1 87 ? -9.810 5.319 3.361 1.00 94.12 87 LEU A C 1
ATOM 689 O O . LEU A 1 87 ? -10.673 4.860 4.094 1.00 94.12 87 LEU A O 1
ATOM 693 N N . ALA A 1 88 ? -9.737 6.615 3.048 1.00 95.00 88 ALA A N 1
ATOM 694 C CA . ALA A 1 88 ? -10.707 7.586 3.545 1.00 95.00 88 ALA A CA 1
ATOM 695 C C . ALA A 1 88 ? -12.134 7.239 3.104 1.00 95.00 88 ALA A C 1
ATOM 697 O O . ALA A 1 88 ? -13.046 7.241 3.925 1.00 95.00 88 ALA A O 1
ATOM 698 N N . LYS A 1 89 ? -12.317 6.862 1.830 1.00 95.56 89 LYS A N 1
ATOM 699 C CA . LYS A 1 89 ? -13.619 6.413 1.329 1.00 95.56 89 LYS A CA 1
ATOM 700 C C . LYS A 1 89 ? -14.042 5.123 2.024 1.00 95.56 89 LYS A C 1
ATOM 702 O O . LYS A 1 89 ? -15.139 5.064 2.556 1.00 95.56 89 LYS A O 1
ATOM 707 N N . TRP A 1 90 ? -13.166 4.120 2.054 1.00 96.69 90 TRP A N 1
ATOM 708 C CA . TRP A 1 90 ? -13.484 2.827 2.656 1.00 96.69 90 TRP A CA 1
ATOM 709 C C . TRP A 1 90 ? -13.862 2.952 4.132 1.00 96.69 90 TRP A C 1
ATOM 711 O O . TRP A 1 90 ? -14.862 2.388 4.542 1.00 96.69 90 TRP A O 1
ATOM 721 N N . LEU A 1 91 ? -13.125 3.717 4.937 1.00 97.19 91 LEU A N 1
ATOM 722 C CA . LEU A 1 91 ? -13.424 3.875 6.365 1.00 97.19 91 LEU A CA 1
ATOM 723 C C . LEU A 1 91 ? -14.686 4.705 6.641 1.00 97.19 91 LEU A C 1
ATOM 725 O O . LEU A 1 91 ? -15.252 4.589 7.727 1.00 97.19 91 LEU A O 1
ATOM 729 N N . CYS A 1 92 ? -15.136 5.516 5.681 1.00 96.94 92 CYS A N 1
ATOM 730 C CA . CYS A 1 92 ? -16.425 6.205 5.760 1.00 96.94 92 CYS A CA 1
ATOM 731 C C . CYS A 1 92 ? -17.603 5.341 5.278 1.00 96.94 92 CYS A C 1
ATOM 733 O O . CYS A 1 92 ? -18.743 5.665 5.608 1.00 96.94 92 CYS A O 1
ATOM 735 N N . ASP A 1 93 ? -17.333 4.272 4.525 1.00 95.44 93 ASP A N 1
ATOM 736 C CA . ASP A 1 93 ? -18.330 3.473 3.806 1.00 95.44 93 ASP A CA 1
ATOM 737 C C . ASP A 1 93 ? -18.090 1.967 4.044 1.00 95.44 93 ASP A C 1
ATOM 739 O O . ASP A 1 93 ? -18.322 1.486 5.153 1.00 95.44 93 ASP A O 1
ATOM 743 N N . ASP A 1 94 ? -17.530 1.244 3.064 1.00 94.62 94 ASP A N 1
ATOM 744 C CA . ASP A 1 94 ? -17.350 -0.221 3.045 1.00 94.62 94 ASP A CA 1
ATOM 745 C C . ASP A 1 94 ? -16.751 -0.846 4.326 1.00 94.62 94 ASP A C 1
ATOM 747 O O . ASP A 1 94 ? -17.039 -1.987 4.681 1.00 94.62 94 ASP A O 1
ATOM 751 N N . LEU A 1 95 ? -15.857 -0.128 5.008 1.00 96.25 95 LEU A N 1
ATOM 752 C CA . LEU A 1 95 ? -15.126 -0.575 6.197 1.00 96.25 95 LEU A CA 1
ATOM 753 C C . LEU A 1 95 ? -15.533 0.170 7.469 1.00 96.25 95 LEU A C 1
ATOM 755 O O . LEU A 1 95 ? -14.901 -0.029 8.511 1.00 96.25 95 LEU A O 1
ATOM 759 N N . ARG A 1 96 ? -16.560 1.021 7.412 1.00 97.19 96 ARG A N 1
ATOM 760 C CA . ARG A 1 96 ? -16.998 1.819 8.558 1.00 97.19 96 ARG A CA 1
ATOM 761 C C . ARG A 1 96 ? -17.420 0.937 9.727 1.00 97.19 96 ARG A C 1
ATOM 763 O O . ARG A 1 96 ? -16.901 1.107 10.825 1.00 97.19 96 ARG A O 1
ATOM 770 N N . GLU A 1 97 ? -18.313 -0.019 9.494 1.00 97.12 97 GLU A N 1
ATOM 771 C CA . GLU A 1 97 ? -18.803 -0.930 10.540 1.00 97.12 97 GLU A CA 1
ATOM 772 C C . GLU A 1 97 ? -17.655 -1.764 11.116 1.00 97.12 97 GLU A C 1
ATOM 774 O O . GLU A 1 97 ? -17.395 -1.749 12.316 1.00 97.12 97 GLU A O 1
ATOM 779 N N . ALA A 1 98 ? -16.851 -2.358 10.232 1.00 95.56 98 ALA A N 1
ATOM 780 C CA . ALA A 1 98 ? -15.646 -3.098 10.586 1.00 95.56 98 ALA A CA 1
ATOM 781 C C . ALA A 1 98 ? -14.674 -2.305 11.482 1.00 95.56 98 ALA A C 1
ATOM 783 O O . ALA A 1 98 ? -14.040 -2.891 12.370 1.00 95.56 98 ALA A O 1
ATOM 784 N N . MET A 1 99 ? -14.523 -1.001 11.230 1.00 97.44 99 MET A N 1
ATOM 785 C CA . MET A 1 99 ? -13.719 -0.091 12.042 1.00 97.44 99 MET A CA 1
ATOM 786 C C . MET A 1 99 ? -14.355 0.134 13.415 1.00 97.44 99 MET A C 1
ATOM 788 O O . MET A 1 99 ? -13.671 -0.048 14.423 1.00 97.44 99 MET A O 1
ATOM 792 N N . LEU A 1 100 ? -15.639 0.500 13.457 1.00 97.38 100 LEU A N 1
ATOM 793 C CA . LEU A 1 100 ? -16.365 0.804 14.694 1.00 97.38 100 LEU A CA 1
ATOM 794 C C . LEU A 1 100 ? -16.437 -0.409 15.634 1.00 97.38 100 LEU A C 1
ATOM 796 O O . LEU A 1 100 ? -16.202 -0.264 16.831 1.00 97.38 100 LEU A O 1
ATOM 800 N N . ASP A 1 101 ? -16.629 -1.610 15.089 1.00 95.88 101 ASP A N 1
ATOM 801 C CA . ASP A 1 101 ? -16.668 -2.861 15.857 1.00 95.88 101 ASP A CA 1
ATOM 802 C C . ASP A 1 101 ? -15.303 -3.252 16.436 1.00 95.88 101 ASP A C 1
ATOM 804 O O . ASP A 1 101 ? -15.190 -3.909 17.478 1.00 95.88 101 ASP A O 1
ATOM 808 N N . SER A 1 102 ? -14.224 -2.873 15.748 1.00 95.38 102 SER A N 1
ATOM 809 C CA . SER A 1 102 ? -12.867 -3.220 16.172 1.00 95.38 102 SER A CA 1
ATOM 810 C C . SER A 1 102 ? -12.302 -2.212 17.171 1.00 95.38 102 SER A C 1
ATOM 812 O O . SER A 1 102 ? -11.581 -2.620 18.081 1.00 95.38 102 SER A O 1
ATOM 814 N N . LEU A 1 103 ? -12.634 -0.928 17.013 1.00 96.75 103 LEU A N 1
ATOM 815 C CA . LEU A 1 103 ? -12.093 0.200 17.779 1.00 96.75 103 LEU A CA 1
ATOM 816 C C . LEU A 1 103 ? -13.058 0.691 18.870 1.00 96.75 103 LEU A C 1
ATOM 818 O O . LEU A 1 103 ? -13.165 1.890 19.120 1.00 96.75 103 LEU A O 1
ATOM 822 N N . THR A 1 104 ? -13.767 -0.226 19.530 1.00 96.25 104 THR A N 1
ATOM 823 C CA . THR A 1 104 ? -14.667 0.133 20.635 1.00 96.25 104 THR A CA 1
ATOM 824 C C . THR A 1 104 ? -13.881 0.577 21.872 1.00 96.25 104 THR A C 1
ATOM 826 O O . THR A 1 104 ? -12.788 0.057 22.120 1.00 96.25 104 THR A O 1
ATOM 829 N N . PRO A 1 105 ? -14.437 1.459 22.726 1.00 95.06 105 PRO A N 1
ATOM 830 C CA . PRO A 1 105 ? -13.760 1.879 23.952 1.00 95.06 105 PRO A CA 1
ATOM 831 C C . PRO A 1 105 ? -13.324 0.711 24.840 1.00 95.06 105 PRO A C 1
ATOM 833 O O . PRO A 1 105 ? -12.217 0.721 25.370 1.00 95.06 105 PRO A O 1
ATOM 836 N N . LYS A 1 106 ? -14.158 -0.334 24.928 1.00 93.62 106 LYS A N 1
ATOM 837 C CA . LYS A 1 106 ? -13.844 -1.569 25.651 1.00 93.62 106 LYS A CA 1
ATOM 838 C C . LYS A 1 106 ? -12.635 -2.290 25.051 1.00 93.62 106 LYS A C 1
ATOM 840 O O . LYS A 1 106 ? -11.696 -2.587 25.779 1.00 93.62 106 LYS A O 1
ATOM 845 N N . ALA A 1 107 ? -12.628 -2.533 23.737 1.00 91.81 107 ALA A N 1
ATOM 846 C CA . ALA A 1 107 ? -11.529 -3.242 23.080 1.00 91.81 107 ALA A CA 1
ATOM 847 C C . ALA A 1 107 ? -10.195 -2.487 23.195 1.00 91.81 107 ALA A C 1
ATOM 849 O O . ALA A 1 107 ? -9.150 -3.110 23.383 1.00 91.81 107 ALA A O 1
ATOM 850 N N . LEU A 1 108 ? -10.240 -1.155 23.108 1.00 95.19 108 LEU A N 1
ATOM 851 C CA . LEU A 1 108 ? -9.070 -0.288 23.252 1.00 95.19 108 LEU A CA 1
ATOM 852 C C . LEU A 1 108 ? -8.564 -0.240 24.701 1.00 95.19 108 LEU A C 1
ATOM 854 O O . LEU A 1 108 ? -7.358 -0.294 24.930 1.00 95.19 108 LEU A O 1
ATOM 858 N N . ALA A 1 109 ? -9.469 -0.186 25.683 1.00 93.06 109 ALA A N 1
ATOM 859 C CA . ALA A 1 109 ? -9.106 -0.239 27.098 1.00 93.06 109 ALA A CA 1
ATOM 860 C C . ALA A 1 109 ? -8.477 -1.591 27.474 1.00 93.06 109 ALA A C 1
ATOM 862 O O . ALA A 1 109 ? -7.460 -1.623 28.159 1.00 93.06 109 ALA A O 1
ATOM 863 N N . GLU A 1 110 ? -9.036 -2.698 26.975 1.00 90.50 110 GLU A N 1
ATOM 864 C CA . GLU A 1 110 ? -8.485 -4.048 27.158 1.00 90.50 110 GLU A CA 1
ATOM 865 C C . GLU A 1 110 ? -7.113 -4.220 26.498 1.00 90.50 110 GLU A C 1
ATOM 867 O O . GLU A 1 110 ? -6.290 -4.993 26.985 1.00 90.50 110 GLU A O 1
ATOM 872 N N . SER A 1 111 ? -6.858 -3.540 25.375 1.00 89.06 111 SER A N 1
ATOM 873 C CA . SER A 1 111 ? -5.560 -3.620 24.709 1.00 89.06 111 SER A CA 1
ATOM 874 C C . SER A 1 111 ? -4.483 -2.819 25.435 1.00 89.06 111 SER A C 1
ATOM 876 O O . SER A 1 111 ? -3.320 -3.212 25.408 1.00 89.06 111 SER A O 1
ATOM 878 N N . GLY A 1 112 ? -4.852 -1.711 26.084 1.00 93.19 112 GLY A N 1
ATOM 879 C CA . GLY A 1 112 ? -3.933 -0.850 26.832 1.00 93.19 112 GLY A CA 1
ATOM 880 C C . GLY A 1 112 ? -2.971 -0.035 25.957 1.00 93.19 112 GLY A C 1
ATOM 881 O O . GLY A 1 112 ? -2.150 0.711 26.489 1.00 93.19 112 GLY A O 1
ATOM 882 N N . TYR A 1 113 ? -3.065 -0.136 24.625 1.00 94.50 113 TYR A N 1
ATOM 883 C CA . TYR A 1 113 ? -2.168 0.559 23.691 1.00 94.50 113 TYR A CA 1
ATOM 884 C C . TYR A 1 113 ? -2.682 1.935 23.260 1.00 94.50 113 TYR A C 1
ATOM 886 O O . TYR A 1 113 ? -1.891 2.791 22.857 1.00 94.50 113 TYR A O 1
ATOM 894 N N . PHE A 1 114 ? -3.995 2.166 23.330 1.00 96.06 114 PHE A N 1
ATOM 895 C CA . PHE A 1 114 ? -4.623 3.393 22.845 1.00 96.06 114 PHE A CA 1
ATOM 896 C C . PHE A 1 114 ? -5.530 4.007 23.903 1.00 96.06 114 PHE A C 1
ATOM 898 O O . PHE A 1 114 ? -6.187 3.301 24.660 1.00 96.06 114 PHE A O 1
ATOM 905 N N . LYS A 1 115 ? -5.608 5.341 23.916 1.00 96.75 115 LYS A N 1
ATOM 906 C CA . LYS A 1 115 ? -6.564 6.081 24.750 1.00 96.75 115 LYS A CA 1
ATOM 907 C C . LYS A 1 115 ? -7.933 6.085 24.056 1.00 96.75 115 LYS A C 1
ATOM 909 O O . LYS A 1 115 ? -8.024 6.723 22.999 1.00 96.75 115 LYS A O 1
ATOM 914 N N . PRO A 1 116 ? -8.973 5.426 24.602 1.00 97.19 116 PRO A N 1
ATOM 915 C CA . PRO A 1 116 ? -10.278 5.306 23.949 1.00 97.19 116 PRO A CA 1
ATOM 916 C C . PRO A 1 116 ? -10.864 6.639 23.479 1.00 97.19 116 PRO A C 1
ATOM 918 O O . PRO A 1 116 ? -11.322 6.764 22.347 1.00 97.19 116 PRO A O 1
ATOM 921 N N . GLU A 1 117 ? -10.760 7.677 24.306 1.00 97.56 117 GLU A N 1
ATOM 922 C CA . GLU A 1 117 ? -11.327 8.998 24.031 1.00 97.56 117 GLU A CA 1
ATOM 923 C C . GLU A 1 117 ? -10.590 9.692 22.883 1.00 97.56 117 GLU A C 1
ATOM 925 O O . GLU A 1 117 ? -11.184 10.451 22.120 1.00 97.56 117 GLU A O 1
ATOM 930 N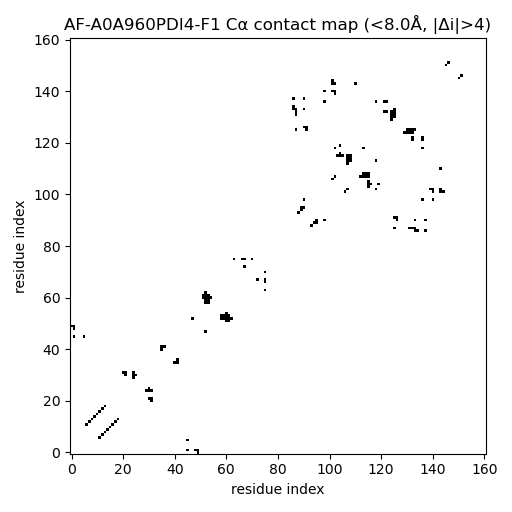 N . ALA A 1 118 ? -9.281 9.456 22.754 1.00 97.81 118 ALA A N 1
ATOM 931 C CA . ALA A 1 118 ? -8.504 9.994 21.645 1.00 97.81 118 ALA A CA 1
ATOM 932 C C . ALA A 1 118 ? -8.882 9.316 20.328 1.00 97.81 118 ALA A C 1
ATOM 934 O O . ALA A 1 118 ? -9.053 10.008 19.328 1.00 97.81 118 ALA A O 1
ATOM 935 N N . VAL A 1 119 ? -9.056 7.992 20.334 1.00 98.12 119 VAL A N 1
ATOM 936 C CA . VAL A 1 119 ? -9.476 7.246 19.141 1.00 98.12 119 VAL A CA 1
ATOM 937 C C . VAL A 1 119 ? -10.884 7.651 18.717 1.00 98.12 119 VAL A C 1
ATOM 939 O O . VAL A 1 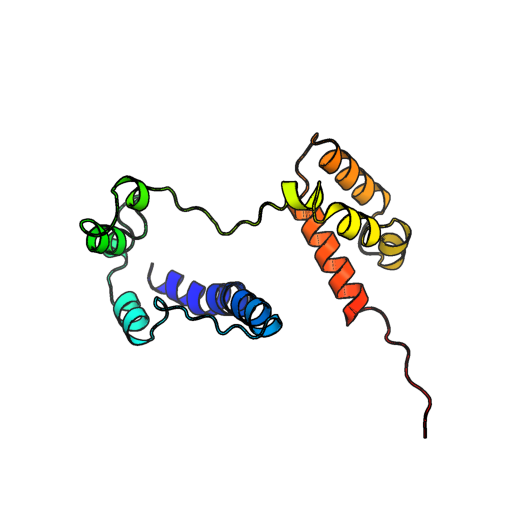119 ? -11.092 7.918 17.536 1.00 98.12 119 VAL A O 1
ATOM 942 N N . GLN A 1 120 ? -11.816 7.802 19.664 1.00 98.25 120 GLN A N 1
ATOM 943 C CA . GLN A 1 120 ? -13.174 8.258 19.362 1.00 98.25 120 GLN A CA 1
ATOM 944 C C . GLN A 1 120 ? -13.173 9.632 18.681 1.00 98.25 120 GLN A C 1
ATOM 946 O O . GLN A 1 120 ? -13.806 9.798 17.643 1.00 98.25 120 GLN A O 1
ATOM 951 N N . ARG A 1 121 ? -12.376 10.594 19.174 1.00 98.25 121 ARG A N 1
ATOM 952 C CA . ARG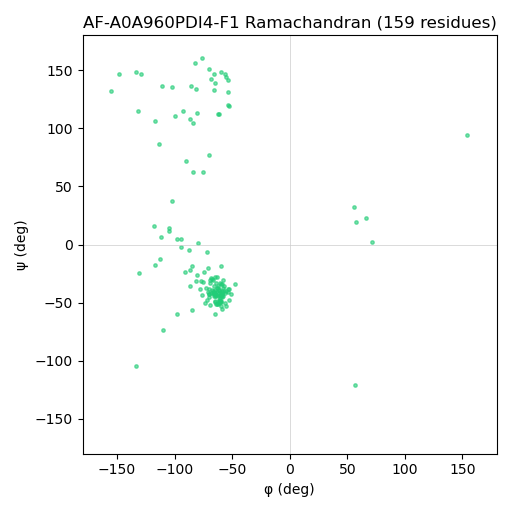 A 1 121 ? -12.241 11.905 18.512 1.00 98.25 121 ARG A CA 1
ATOM 953 C C . ARG A 1 121 ? -11.734 11.793 17.073 1.00 98.25 121 ARG A C 1
ATOM 955 O O . ARG A 1 121 ? -12.219 12.515 16.207 1.00 98.25 121 ARG A O 1
ATOM 962 N N . LEU A 1 122 ? -10.770 10.907 16.809 1.00 98.44 122 LEU A N 1
ATOM 963 C CA . LEU A 1 122 ? -10.258 10.683 15.451 1.00 98.44 122 LEU A CA 1
ATOM 964 C C . LEU A 1 122 ? -11.331 10.079 14.540 1.00 98.44 122 LEU A C 1
ATOM 966 O O . LEU A 1 122 ? -11.442 10.489 13.387 1.00 98.44 122 LEU A O 1
ATOM 970 N N . ILE A 1 123 ? -12.125 9.138 15.056 1.00 98.38 123 ILE A N 1
ATOM 971 C CA . ILE A 1 123 ? -13.260 8.552 14.336 1.00 98.38 123 ILE A CA 1
ATOM 972 C C . ILE A 1 123 ? -14.280 9.644 13.996 1.00 98.38 123 ILE A C 1
ATOM 974 O O . ILE A 1 123 ? -14.643 9.791 12.831 1.00 98.38 123 ILE A O 1
ATOM 978 N N . ASP A 1 124 ? -14.686 10.454 14.973 1.00 98.19 124 ASP A N 1
ATOM 979 C CA . ASP A 1 124 ? -15.703 11.493 14.787 1.00 98.19 124 ASP A CA 1
ATOM 980 C C . ASP A 1 124 ? -15.244 12.572 13.796 1.00 98.19 124 ASP A C 1
ATOM 982 O O . ASP A 1 124 ? -15.994 12.976 12.906 1.00 98.19 124 ASP A O 1
ATOM 986 N N . GLU A 1 125 ? -13.995 13.040 13.906 1.00 98.31 125 GLU A N 1
ATOM 987 C CA . GLU A 1 125 ? -13.400 13.983 12.951 1.00 98.31 125 GLU A CA 1
ATOM 988 C C . GLU A 1 125 ? -13.302 13.402 11.533 1.00 98.31 125 GLU A C 1
ATOM 990 O O . GLU A 1 125 ? -13.494 14.145 10.568 1.00 98.31 125 GLU A O 1
ATOM 995 N N . HIS A 1 126 ? -13.034 12.098 11.405 1.00 98.25 126 HIS A N 1
ATOM 996 C CA . HIS A 1 126 ? -12.936 11.427 10.111 1.00 98.25 126 HIS A CA 1
ATOM 997 C C . HIS A 1 126 ? -14.295 11.234 9.447 1.00 98.25 126 HIS A C 1
ATOM 999 O O . HIS A 1 126 ? -14.475 11.631 8.299 1.00 98.25 126 HIS A O 1
ATOM 1005 N N . LEU A 1 127 ? -15.263 10.681 10.181 1.00 97.75 127 LEU A N 1
ATOM 1006 C CA . LEU A 1 127 ? -16.604 10.400 9.667 1.00 97.75 127 LEU A CA 1
ATOM 1007 C C . LEU A 1 127 ? -17.401 11.678 9.385 1.00 97.75 127 LEU A C 1
ATOM 1009 O O . LEU A 1 127 ? -18.225 11.696 8.478 1.00 97.75 127 LEU A O 1
ATOM 1013 N N . SER A 1 128 ? -17.132 12.764 10.116 1.00 97.75 128 SER A N 1
ATOM 1014 C CA . SER A 1 128 ? -17.698 14.088 9.812 1.00 97.75 128 SER A CA 1
ATOM 1015 C C . SER A 1 128 ? -16.982 14.820 8.672 1.00 97.75 128 SER A C 1
ATOM 1017 O O . SER A 1 128 ? -17.334 15.959 8.372 1.00 97.75 128 SER A O 1
ATOM 1019 N N . LEU A 1 129 ? -15.967 14.202 8.053 1.00 96.75 129 LEU A N 1
ATOM 1020 C CA . LEU A 1 129 ? -15.131 14.780 6.994 1.00 96.75 129 LEU A CA 1
ATOM 1021 C C . LEU A 1 129 ? -14.416 16.082 7.396 1.00 96.75 129 LEU A C 1
ATOM 1023 O O . LEU A 1 1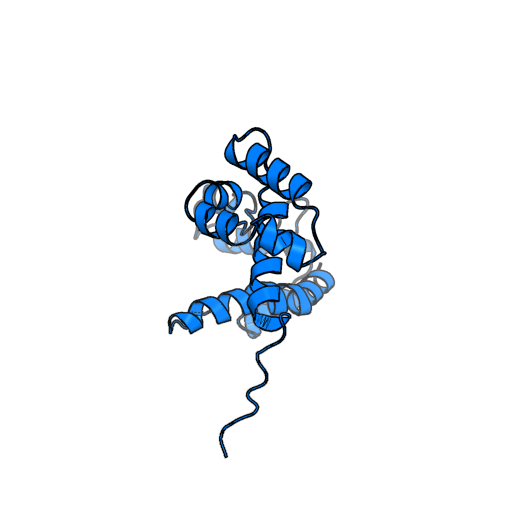29 ? -13.939 16.830 6.543 1.00 96.75 129 LEU A O 1
ATOM 1027 N N . ARG A 1 130 ? -14.289 16.346 8.702 1.00 97.31 130 ARG A N 1
ATOM 1028 C CA . ARG A 1 130 ? -13.579 17.518 9.227 1.00 97.31 130 ARG A CA 1
ATOM 1029 C C . ARG A 1 130 ? -12.073 17.392 9.013 1.00 97.31 130 ARG A C 1
ATOM 1031 O O . ARG A 1 130 ? -11.412 18.391 8.734 1.00 97.31 130 ARG A O 1
ATOM 1038 N N . ARG A 1 131 ? -11.523 16.181 9.171 1.00 97.00 131 ARG A N 1
ATOM 1039 C CA . ARG A 1 131 ? -10.105 15.857 8.941 1.00 97.00 131 ARG A CA 1
ATOM 1040 C C . ARG A 1 131 ? -9.928 14.423 8.445 1.00 97.00 131 ARG A C 1
ATOM 1042 O O . ARG A 1 131 ? -10.638 13.517 8.863 1.00 97.00 131 ARG A O 1
ATOM 1049 N N . ASP A 1 132 ? -8.933 14.198 7.588 1.00 97.19 132 ASP A N 1
ATOM 1050 C CA . ASP A 1 132 ? -8.576 12.848 7.145 1.00 97.19 132 ASP A CA 1
ATOM 1051 C C . ASP A 1 132 ? -7.637 12.164 8.152 1.00 97.19 132 ASP A C 1
ATOM 1053 O O . ASP A 1 132 ? -6.437 12.442 8.197 1.00 97.19 132 ASP A O 1
ATOM 1057 N N . HIS A 1 133 ? -8.192 11.231 8.931 1.00 97.94 133 HIS A N 1
ATOM 1058 C CA . HIS A 1 133 ? -7.450 10.363 9.852 1.00 97.94 133 HIS A CA 1
ATOM 1059 C C . HIS A 1 133 ? -7.309 8.926 9.339 1.00 97.94 133 HIS A C 1
ATOM 1061 O O . HIS A 1 133 ? -6.919 8.033 10.094 1.00 97.94 133 HIS A O 1
ATOM 1067 N N . SER A 1 134 ? -7.588 8.683 8.055 1.00 96.81 134 SER A N 1
ATOM 1068 C CA . SER A 1 134 ? -7.704 7.338 7.481 1.00 96.81 134 SER A CA 1
ATOM 1069 C C . SER A 1 134 ? -6.471 6.467 7.706 1.00 96.81 134 SER A C 1
ATOM 1071 O O . SER A 1 134 ? -6.590 5.291 8.037 1.00 96.81 134 SER A O 1
ATOM 1073 N N . ARG A 1 135 ? -5.264 7.034 7.595 1.00 95.56 135 ARG A N 1
ATOM 1074 C CA . ARG A 1 135 ? -4.012 6.292 7.819 1.00 95.56 135 ARG A CA 1
ATOM 1075 C C . ARG A 1 135 ? -3.848 5.833 9.267 1.00 95.56 135 ARG A C 1
ATOM 1077 O O . ARG A 1 135 ? -3.397 4.712 9.490 1.00 95.56 135 ARG A O 1
ATOM 1084 N N . ALA A 1 136 ? -4.188 6.690 10.230 1.00 96.62 136 ALA A N 1
ATOM 1085 C CA . ALA A 1 136 ? -4.078 6.372 11.651 1.00 96.62 136 ALA A CA 1
ATOM 1086 C C . ALA A 1 136 ? -5.148 5.355 12.061 1.00 96.62 136 ALA A C 1
ATOM 1088 O O . ALA A 1 136 ? -4.826 4.335 12.667 1.00 96.62 136 ALA A O 1
ATOM 1089 N N . LEU A 1 137 ? -6.399 5.592 11.657 1.00 97.69 137 LEU A N 1
ATOM 1090 C CA . LEU A 1 137 ? -7.527 4.696 11.916 1.00 97.69 137 LEU A CA 1
ATOM 1091 C C . LEU A 1 137 ? -7.314 3.317 11.288 1.00 97.69 137 LEU A C 1
ATOM 1093 O O . LEU A 1 137 ? -7.506 2.308 11.960 1.00 97.69 137 LEU A O 1
ATOM 1097 N N . TRP A 1 138 ? -6.819 3.256 10.048 1.00 97.06 138 TRP A N 1
ATOM 1098 C CA . TRP A 1 138 ? -6.448 1.995 9.406 1.00 97.06 138 TRP A CA 1
ATOM 1099 C C . TRP A 1 138 ? -5.344 1.255 10.168 1.00 97.06 138 TRP A C 1
ATOM 1101 O O . TRP A 1 138 ? -5.437 0.045 10.360 1.00 97.06 138 TRP A O 1
ATOM 1111 N N . GLY A 1 139 ? -4.309 1.969 10.625 1.00 95.88 139 GLY A N 1
ATOM 1112 C CA . GLY A 1 139 ? -3.229 1.384 11.421 1.00 95.88 139 GLY A CA 1
ATOM 1113 C C . GLY A 1 139 ? -3.733 0.773 12.730 1.00 95.88 139 GLY A C 1
ATOM 1114 O O . GLY A 1 139 ? -3.400 -0.370 13.036 1.00 95.88 139 GLY A O 1
ATOM 1115 N N . MET A 1 140 ? -4.586 1.498 13.460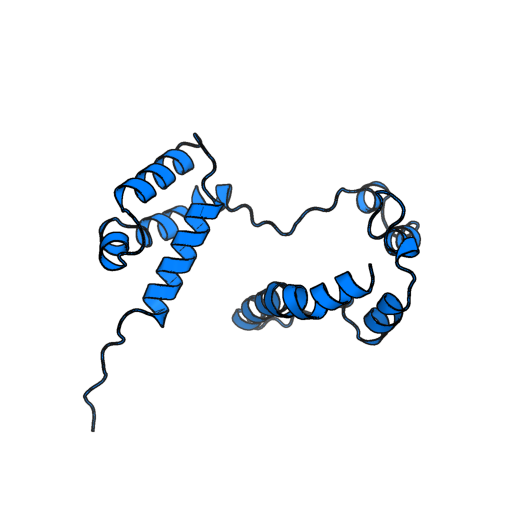 1.00 96.88 140 MET A N 1
ATOM 1116 C CA . MET A 1 140 ? -5.198 1.016 14.705 1.00 96.88 140 MET A CA 1
ATOM 1117 C C . MET A 1 140 ? -6.139 -0.166 14.455 1.00 96.88 140 MET A C 1
ATOM 1119 O O . MET A 1 140 ? -6.071 -1.161 15.170 1.00 96.88 140 MET A O 1
ATOM 1123 N N . LEU A 1 141 ? -6.962 -0.107 13.404 1.00 96.31 141 LEU A N 1
ATOM 1124 C CA . LEU A 1 141 ? -7.846 -1.203 12.999 1.00 96.31 141 LEU A CA 1
ATOM 1125 C C . LEU A 1 141 ? -7.057 -2.476 12.674 1.00 96.31 141 LEU A C 1
ATOM 1127 O O . LEU A 1 141 ? -7.376 -3.558 13.172 1.00 96.31 141 LEU A O 1
ATOM 1131 N N . ALA A 1 142 ? -6.020 -2.354 11.843 1.00 95.00 142 ALA A N 1
ATOM 1132 C CA . ALA A 1 142 ? -5.167 -3.475 11.470 1.00 95.00 142 ALA A CA 1
ATOM 1133 C C . ALA A 1 142 ? -4.462 -4.071 12.696 1.00 95.00 142 ALA A C 1
ATOM 1135 O O . ALA A 1 142 ? -4.411 -5.294 12.839 1.00 95.00 142 ALA A O 1
ATOM 1136 N N . PHE A 1 143 ? -3.970 -3.217 13.597 1.00 95.38 143 PHE A N 1
ATOM 1137 C CA . PHE A 1 143 ? -3.341 -3.640 14.842 1.00 95.38 143 PHE A CA 1
ATOM 1138 C C . PHE A 1 143 ? -4.317 -4.381 15.762 1.00 95.38 143 PHE A C 1
ATOM 1140 O O . PHE A 1 143 ? -4.007 -5.493 16.181 1.00 95.38 143 PHE A O 1
ATOM 1147 N N . GLU A 1 144 ? -5.503 -3.830 16.040 1.00 94.12 144 GLU A N 1
ATOM 1148 C CA . GLU A 1 144 ? -6.482 -4.483 16.922 1.00 94.12 144 GLU A CA 1
ATOM 1149 C C . GLU A 1 144 ? -6.937 -5.833 16.360 1.00 94.12 144 GLU A C 1
ATOM 1151 O O . GLU A 1 144 ? -7.040 -6.814 17.099 1.00 94.12 144 GLU A O 1
ATOM 1156 N N . ARG A 1 145 ? -7.136 -5.936 15.040 1.00 93.62 145 ARG A N 1
ATOM 1157 C CA . ARG A 1 145 ? -7.465 -7.214 14.390 1.00 93.62 145 ARG A CA 1
ATOM 1158 C C . ARG A 1 145 ? -6.333 -8.232 14.495 1.00 93.62 145 ARG A C 1
ATOM 1160 O O . ARG A 1 145 ? -6.588 -9.394 14.810 1.00 93.62 145 ARG A O 1
ATOM 1167 N N . TRP A 1 146 ? -5.091 -7.814 14.257 1.00 94.56 146 TRP A N 1
ATOM 1168 C CA . TRP A 1 146 ? -3.925 -8.682 14.431 1.00 94.56 146 TRP A CA 1
ATOM 1169 C C . TRP A 1 146 ? -3.789 -9.146 15.887 1.00 94.56 146 TRP A C 1
ATOM 1171 O O . TRP A 1 146 ? -3.664 -10.344 16.137 1.00 94.56 146 TRP A O 1
ATOM 1181 N N . ARG A 1 147 ? -3.894 -8.221 16.847 1.00 92.44 147 ARG A N 1
ATOM 1182 C CA . ARG A 1 147 ? -3.767 -8.500 18.279 1.00 92.44 147 ARG A CA 1
ATOM 1183 C C . ARG A 1 147 ? -4.831 -9.487 18.746 1.00 92.44 147 ARG A C 1
ATOM 1185 O O . ARG A 1 147 ? -4.484 -10.495 19.352 1.00 92.44 147 ARG A O 1
ATOM 1192 N N . LYS A 1 148 ? -6.106 -9.257 18.411 1.00 89.69 148 LYS A N 1
ATOM 1193 C CA . LYS A 1 148 ? -7.204 -10.185 18.739 1.00 89.69 148 LYS A CA 1
ATOM 1194 C C . LYS A 1 148 ? -6.967 -11.586 18.174 1.00 89.69 148 LYS A C 1
ATOM 1196 O O . LYS A 1 148 ? -7.324 -12.567 18.812 1.00 89.69 148 LYS A O 1
ATOM 1201 N N . ARG A 1 149 ? -6.355 -11.690 16.990 1.00 90.12 149 ARG A N 1
ATOM 1202 C CA . ARG A 1 149 ? -6.114 -12.976 16.326 1.00 90.12 149 ARG A CA 1
ATOM 1203 C C . ARG A 1 149 ? -4.879 -13.726 16.838 1.00 90.12 149 ARG A C 1
ATOM 1205 O O . ARG A 1 149 ? -4.880 -14.956 16.765 1.00 90.12 149 ARG A O 1
ATOM 1212 N N . TRP A 1 150 ? -3.838 -13.017 17.282 1.00 90.31 150 TRP A N 1
ATOM 1213 C CA . TRP A 1 150 ? -2.509 -13.604 17.520 1.00 90.31 150 TRP A CA 1
ATOM 1214 C C . TRP A 1 150 ? -1.870 -13.277 18.873 1.00 90.31 150 TRP A C 1
ATOM 1216 O O . TRP A 1 150 ? -1.016 -14.037 19.312 1.00 90.31 150 TRP A O 1
ATOM 1226 N N . ALA A 1 151 ? -2.243 -12.172 19.519 1.00 81.38 151 ALA A N 1
ATOM 1227 C CA . ALA A 1 151 ? -1.618 -11.698 20.759 1.00 81.38 151 ALA A CA 1
ATOM 1228 C C . ALA A 1 151 ? -2.540 -11.771 21.988 1.00 81.38 151 ALA A C 1
ATOM 1230 O O . ALA A 1 151 ? -2.069 -11.613 23.111 1.00 81.38 151 ALA A O 1
ATOM 1231 N N . ALA A 1 152 ? -3.844 -11.999 21.804 1.00 69.88 152 ALA A N 1
ATOM 1232 C CA . ALA A 1 152 ? -4.724 -12.365 22.908 1.00 69.88 152 ALA A CA 1
ATOM 1233 C C . ALA A 1 152 ? -4.366 -13.781 23.405 1.00 69.88 152 ALA A C 1
ATOM 1235 O O . ALA A 1 152 ? -4.057 -14.638 22.568 1.00 69.88 152 ALA A O 1
ATOM 1236 N N . PRO A 1 153 ? -4.414 -14.052 24.726 1.00 64.31 153 PRO A N 1
ATOM 1237 C CA . PRO A 1 153 ? -4.242 -15.402 25.248 1.00 64.31 153 PRO A CA 1
ATOM 1238 C C . PRO A 1 153 ? -5.221 -16.342 24.540 1.00 64.31 153 PRO A C 1
ATOM 1240 O O . PRO A 1 153 ? -6.432 -16.126 24.585 1.00 64.31 153 PRO A O 1
ATOM 1243 N N . GLN A 1 154 ? -4.702 -17.354 23.843 1.00 57.41 154 GLN A N 1
ATOM 1244 C CA . GLN A 1 154 ? -5.547 -18.439 23.354 1.00 57.41 154 GLN A CA 1
ATOM 1245 C C . GLN A 1 154 ? -6.093 -19.172 24.587 1.00 57.41 154 GLN A C 1
ATOM 1247 O O . GLN A 1 154 ? -5.325 -19.365 25.536 1.00 57.41 154 GLN A O 1
ATOM 1252 N N . PRO A 1 155 ? -7.375 -19.579 24.613 1.00 57.25 155 PRO A N 1
ATOM 1253 C CA . PRO A 1 155 ? -7.825 -20.512 25.630 1.00 57.25 155 PRO A CA 1
ATOM 1254 C C . PRO A 1 155 ? -6.897 -21.724 25.569 1.00 57.25 155 PRO A C 1
ATOM 1256 O O . PRO A 1 155 ? -6.743 -22.337 24.511 1.00 57.25 155 PRO A O 1
ATOM 1259 N N . THR A 1 156 ? -6.210 -22.016 26.671 1.00 54.50 156 THR A N 1
ATOM 1260 C CA . THR A 1 156 ? -5.443 -23.247 26.782 1.00 54.50 156 THR A CA 1
ATOM 1261 C C . THR A 1 156 ? -6.443 -24.387 26.682 1.00 54.50 156 THR A C 1
ATOM 1263 O O . THR A 1 156 ? -7.302 -24.548 27.548 1.00 54.50 156 THR A O 1
ATOM 1266 N N . ASP A 1 157 ? -6.370 -25.154 25.597 1.00 54.69 157 ASP A N 1
ATOM 1267 C CA . ASP A 1 157 ? -7.092 -26.415 25.481 1.00 54.69 157 ASP A CA 1
ATOM 1268 C C . ASP A 1 157 ? -6.434 -27.419 26.438 1.00 54.69 157 ASP A C 1
ATOM 1270 O O . ASP A 1 157 ? -5.595 -28.241 26.073 1.00 54.69 157 ASP A O 1
ATOM 1274 N N . HIS A 1 158 ? -6.731 -27.267 27.726 1.00 55.78 158 HIS A N 1
ATOM 1275 C CA . HIS A 1 158 ? -6.476 -28.273 28.739 1.00 55.78 158 HIS A CA 1
ATOM 1276 C C . HIS A 1 158 ? -7.708 -29.169 28.826 1.00 55.78 158 HIS A C 1
ATOM 1278 O O . HIS A 1 158 ? -8.467 -29.108 29.790 1.00 55.78 158 HIS A O 1
ATOM 1284 N N . GLY A 1 159 ? -7.908 -30.005 27.808 1.00 51.88 159 GLY A N 1
ATOM 1285 C CA . GLY A 1 159 ? -8.791 -31.154 27.940 1.00 51.88 159 GLY A CA 1
ATOM 1286 C C . GLY A 1 159 ? -9.416 -31.641 26.645 1.00 51.88 159 GLY A C 1
ATOM 1287 O O . GLY A 1 159 ? -10.550 -31.285 26.339 1.00 51.88 159 GLY A O 1
ATOM 1288 N N . LYS A 1 160 ? -8.762 -32.624 26.024 1.00 43.81 160 LYS A N 1
ATOM 1289 C CA . LYS A 1 160 ? -9.321 -33.977 25.879 1.00 43.81 160 LYS A CA 1
ATOM 1290 C C . LYS A 1 160 ? -8.181 -34.985 25.711 1.00 43.81 160 LYS A C 1
ATOM 1292 O O . LYS A 1 160 ? -7.228 -34.726 24.983 1.00 43.81 160 LYS A O 1
ATOM 1297 N N . ALA A 1 161 ? -8.291 -36.050 26.504 1.00 42.84 161 ALA A N 1
ATOM 1298 C CA . ALA A 1 161 ? -7.410 -37.212 26.568 1.00 42.84 161 ALA A CA 1
ATOM 1299 C C . ALA A 1 161 ? -7.375 -38.005 25.256 1.00 42.84 161 ALA A C 1
ATOM 1301 O O . ALA A 1 161 ? -8.371 -37.920 24.499 1.00 42.84 161 ALA A O 1
#

Radius of gyration: 22.28 Å; Cα contacts (8 Å, |Δi|>4): 98; chains: 1; bounding box: 42×55×60 Å

Solvent-accessible surface area (backbone atoms only — not comparable to full-atom values): 9643 Å² total; per-residue (Å²): 96,52,68,59,55,49,51,39,52,68,42,49,41,45,72,53,50,48,48,49,54,50,57,59,28,52,75,70,77,41,85,87,82,60,81,82,65,38,67,69,58,43,55,52,55,61,70,51,57,47,63,52,41,39,50,88,91,39,70,51,37,52,59,46,63,75,37,53,93,77,46,58,69,68,72,68,65,54,76,90,75,76,94,70,74,65,46,60,59,34,52,65,48,91,35,27,64,66,40,55,74,52,66,31,55,66,57,26,56,74,64,68,82,51,59,40,72,61,52,51,52,46,50,53,34,32,70,68,67,75,41,93,40,38,72,60,53,48,51,52,43,54,49,46,54,49,34,67,73,70,68,48,86,71,82,77,86,84,79,81,134

Sequence (161 aa):
VNQALYADAQVYLREGILQKVDRMTMAHGLEARGPLLDQRLVAFALGVPGSDKIRGRVRKSFFKRLLRDRLPAETLNQKKMGFVPPLAKWLCDDLREAMLDSLTPKALAESGYFKPEAVQRLIDEHLSLRRDHSRALWGMLAFERWRKRWAAPQPTDHGKA

Secondary structure (DSSP, 8-state):
-HHHHHHHIIIIIIIIIIHHHHHHHHTTT-----GGG-HHHHHHHHHS-HHHHEETTEETHHHHHHTTTTS-HHHHH---------HHHHHHTTTHHHHHHHS-HHHHHHH-SS-HHHHHHHHHHHHTTSS--HHHHHHHHHHHHHHHHHTSPPP------

Nearest PDB structures (foldseek):
  1mb9-assembly2_B  TM=5.264E-01  e=6.775E-02  Streptomyces clavuligerus
  1jgt-assembly1_A  TM=4.793E-01  e=3.044E-01  Streptomyces clavuligerus

Foldseek 3Di:
DLVVVVVCVVPCCVPPPPVVVVVVQVVVPHDDDDPCVPVVNNVVVSPDDPCCQDPPPDHNNVVLVVCVVPDDPCVSPDDDDDPDPPQLVCCLPVCVVLLCVQLACVLCVVVVPDHSVVLVVLSVCSNVVVDPPRVVSVVSSVVSVCCVVPVPDDPPPPDDD